Protein AF-A0A7C2FDG2-F1 (afdb_monomer)

Foldseek 3Di:
DDKAWADFPVATWIWDDDLAWIWTDADQWIWIFGQQKIKIFQWDDWDKDAPDVLQKIKIKTFGAFGHHDHRVRRPDDHDQWDDPVAKIWGWDDDPVFIWIKIQGHVSRQWRIWIGTGGMIMTMGGSPKDWDWDDDPRMIMIGID

Solvent-accessible surface area (backbone atoms only — not comparable to full-atom values): 7420 Å² total; per-residue (Å²): 133,49,73,51,41,31,36,46,76,100,30,25,33,43,36,38,42,56,100,69,36,44,33,43,38,39,77,60,33,37,42,37,41,32,65,30,35,40,36,32,40,40,35,69,51,79,50,76,49,72,37,82,93,48,59,26,29,42,35,40,33,34,33,65,69,66,42,56,40,54,63,88,72,46,87,64,70,69,36,49,63,49,76,73,91,58,42,39,37,35,43,45,82,50,101,90,54,43,35,38,40,37,40,47,41,79,80,34,60,35,58,33,36,36,44,44,52,40,40,36,40,38,37,28,48,31,90,47,49,76,48,81,47,75,59,88,41,36,30,38,36,43,51,84

Organism: NCBI:txid54254

Secondary structure (DSSP, 8-state):
-EEEEEEETTEEEEEEE-SS-EEEE-SS-EEEEETTEEEEETEEEEEEEEEGGGTEEEEEEEESPP-PBPTTT--S--BSEEE-SS-EEEEEEETTEEEEEEEPPGGGS-SEEEE-SSEEEEEEETT--EEEEEETTEEEEEE-

Mean predicted aligned error: 3.62 Å

Radius of gyration: 14.47 Å; Cα contacts (8 Å, |Δi|>4): 363; chains: 1; bounding box: 34×29×43 Å

Nearest PDB structures (foldseek):
  6y86-assembly1_A-2  TM=1.987E-01  e=2.339E-01  Thermotoga maritima MSB8
  5y82-assembly1_D  TM=2.130E-01  e=1.163E+00  Thermotoga maritima MSB8
  5y83-assembly1_A  TM=2.474E-01  e=2.345E+00  Thermotoga maritima MSB8

Sequence (144 aa):
MHHTVLRYKESCILAEYSPEYFRVKARNYELEVRPRIVSLKGCGNISASTLYRGRKKAVYISHQAIQCFRREECHGDLESEVNTGYFTVKATVTPHGDYLTILTPGSFLSDYIVVGEDMTYIQLPGGRDAYFERLADLCTIYIV

pLDDT: mean 93.2, std 4.73, range [69.38, 98.25]

Structure (mmCIF, N/CA/C/O backbone):
data_AF-A0A7C2FDG2-F1
#
_entry.id   AF-A0A7C2FDG2-F1
#
loop_
_atom_site.group_PDB
_atom_site.id
_atom_site.type_symbol
_atom_site.label_atom_id
_atom_site.label_alt_id
_atom_site.label_comp_id
_atom_site.label_asym_id
_atom_site.label_entity_id
_atom_site.label_seq_id
_atom_site.pdbx_PDB_ins_code
_atom_site.Cartn_x
_atom_site.Cartn_y
_atom_site.Cartn_z
_atom_site.occupancy
_atom_site.B_iso_or_equiv
_atom_site.auth_seq_id
_atom_site.auth_comp_id
_atom_site.auth_asym_id
_atom_site.auth_atom_id
_atom_site.pdbx_PDB_model_num
ATOM 1 N N . MET A 1 1 ? 0.491 17.114 -9.3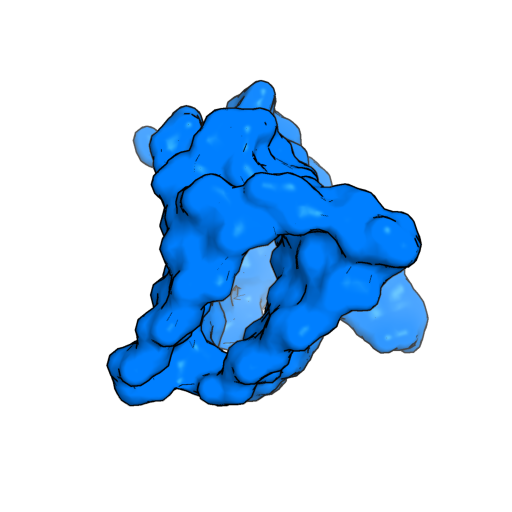53 1.00 69.38 1 MET A N 1
ATOM 2 C CA . MET A 1 1 ? 0.554 15.640 -9.293 1.00 69.38 1 MET A CA 1
ATOM 3 C C . MET A 1 1 ? 1.997 15.251 -9.528 1.00 69.38 1 MET A C 1
ATOM 5 O O . MET A 1 1 ? 2.542 15.648 -10.551 1.00 69.38 1 MET A O 1
ATOM 9 N N . HIS A 1 2 ? 2.623 14.587 -8.559 1.00 88.06 2 HIS A N 1
ATOM 10 C CA . HIS A 1 2 ? 4.019 14.165 -8.656 1.00 88.06 2 HIS A CA 1
ATOM 11 C C . HIS A 1 2 ? 4.079 12.660 -8.890 1.00 88.06 2 HIS A C 1
ATOM 13 O O . HIS A 1 2 ? 3.206 11.924 -8.427 1.00 88.06 2 HIS A O 1
ATOM 19 N N . HIS A 1 3 ? 5.097 12.225 -9.622 1.00 90.38 3 HIS A N 1
ATOM 20 C CA . HIS A 1 3 ? 5.385 10.816 -9.827 1.00 90.38 3 HIS A CA 1
ATOM 21 C C . HIS A 1 3 ? 6.879 10.567 -9.654 1.00 90.38 3 HIS A C 1
ATOM 23 O O . HIS A 1 3 ? 7.696 11.463 -9.865 1.00 90.38 3 HIS A O 1
ATOM 29 N N . THR A 1 4 ? 7.215 9.349 -9.259 1.00 91.88 4 THR A N 1
ATOM 30 C CA . THR A 1 4 ? 8.586 8.858 -9.175 1.00 91.88 4 THR A CA 1
ATOM 31 C C . THR A 1 4 ? 8.609 7.359 -9.441 1.00 91.88 4 THR A C 1
ATOM 33 O O . THR A 1 4 ? 7.569 6.690 -9.446 1.00 91.88 4 THR A O 1
ATOM 36 N N . VAL A 1 5 ? 9.801 6.833 -9.679 1.00 93.19 5 VAL A N 1
ATOM 37 C CA . VAL A 1 5 ? 10.030 5.424 -9.955 1.00 93.19 5 VAL A CA 1
ATOM 38 C C . VAL A 1 5 ? 10.756 4.817 -8.760 1.00 93.19 5 VAL A C 1
ATOM 40 O O . VAL A 1 5 ? 11.879 5.194 -8.437 1.00 93.19 5 VAL A O 1
ATOM 43 N N . LEU A 1 6 ? 10.103 3.870 -8.090 1.00 92.81 6 LEU A N 1
ATOM 44 C CA . LEU A 1 6 ? 10.682 3.165 -6.954 1.00 92.81 6 LEU A CA 1
ATOM 45 C C . LEU A 1 6 ? 11.347 1.878 -7.420 1.00 92.81 6 LEU A C 1
ATOM 47 O O . LEU A 1 6 ? 10.788 1.132 -8.232 1.00 92.81 6 LEU A O 1
ATOM 51 N N . ARG A 1 7 ? 12.517 1.586 -6.852 1.00 91.31 7 ARG A N 1
ATOM 52 C CA . ARG A 1 7 ? 13.131 0.265 -6.966 1.00 91.31 7 ARG A CA 1
ATOM 53 C C . ARG A 1 7 ? 12.209 -0.773 -6.337 1.00 91.31 7 ARG A C 1
ATOM 55 O O . ARG A 1 7 ? 11.756 -0.606 -5.208 1.00 91.31 7 ARG A O 1
ATOM 62 N N . TYR A 1 8 ? 11.989 -1.874 -7.037 1.00 88.88 8 TYR A N 1
ATOM 63 C CA . TYR A 1 8 ? 11.348 -3.044 -6.461 1.00 88.88 8 TYR A CA 1
ATOM 64 C C . TYR A 1 8 ? 11.838 -4.285 -7.194 1.00 88.88 8 TYR A C 1
ATOM 66 O O . TYR A 1 8 ? 11.654 -4.402 -8.410 1.00 88.88 8 TYR A O 1
ATOM 74 N N . LYS A 1 9 ? 12.492 -5.198 -6.468 1.00 83.56 9 LYS A N 1
ATOM 75 C CA . LYS A 1 9 ? 13.283 -6.273 -7.078 1.00 83.56 9 LYS A CA 1
ATOM 76 C C . LYS A 1 9 ? 14.335 -5.709 -8.036 1.00 83.56 9 LYS A C 1
ATOM 78 O O . LYS A 1 9 ? 14.840 -4.602 -7.844 1.00 83.56 9 LYS A O 1
ATOM 83 N N . GLU A 1 10 ? 14.625 -6.447 -9.099 1.00 79.19 10 GLU A N 1
ATOM 84 C CA . GLU A 1 10 ? 15.491 -6.032 -10.209 1.00 79.19 10 GLU A CA 1
ATOM 85 C C . GLU A 1 10 ? 14.783 -5.080 -11.202 1.00 79.19 10 GLU A C 1
ATOM 87 O O . GLU A 1 10 ? 15.189 -4.931 -12.355 1.00 79.19 10 GLU A O 1
ATOM 92 N N . SER A 1 11 ? 13.665 -4.467 -10.803 1.00 86.25 11 SER A N 1
ATOM 93 C CA . SER A 1 11 ? 12.819 -3.656 -11.681 1.00 86.25 11 SER A CA 1
ATOM 94 C C . SER A 1 11 ? 12.208 -2.466 -10.944 1.00 86.25 11 SER A C 1
ATOM 96 O O . SER A 1 11 ? 12.770 -1.992 -9.950 1.00 86.25 11 SER A O 1
ATOM 98 N N . CYS A 1 12 ? 11.105 -1.920 -11.463 1.00 91.31 12 CYS A N 1
ATOM 99 C CA . CYS A 1 12 ? 10.450 -0.789 -10.837 1.00 91.31 12 CYS A CA 1
ATOM 100 C C . CYS A 1 12 ? 8.939 -0.900 -10.699 1.00 91.31 12 CYS A C 1
ATOM 102 O O . CYS A 1 12 ? 8.237 -1.626 -11.410 1.00 91.31 12 CYS A O 1
ATOM 104 N N . ILE A 1 13 ? 8.459 -0.075 -9.780 1.00 94.12 13 ILE A N 1
ATOM 105 C CA . ILE A 1 13 ? 7.059 0.220 -9.545 1.00 94.12 13 ILE A CA 1
ATOM 106 C C . ILE A 1 13 ? 6.898 1.742 -9.595 1.00 94.12 13 ILE A C 1
ATOM 108 O O . ILE A 1 13 ? 7.769 2.488 -9.141 1.00 94.12 13 ILE A O 1
ATOM 112 N N . LEU A 1 14 ? 5.791 2.210 -10.167 1.00 94.44 14 LEU A N 1
ATOM 113 C CA . LEU A 1 14 ? 5.492 3.636 -10.258 1.00 94.44 14 LEU A CA 1
ATOM 114 C C . LEU A 1 14 ? 4.814 4.100 -8.974 1.00 94.44 14 LEU A C 1
ATOM 116 O O . LEU A 1 14 ? 3.859 3.472 -8.515 1.00 94.44 14 LEU A O 1
ATOM 120 N N . ALA A 1 15 ? 5.289 5.208 -8.416 1.00 94.50 15 ALA A N 1
ATOM 121 C CA . ALA A 1 15 ? 4.648 5.876 -7.297 1.00 94.50 15 ALA A CA 1
ATOM 122 C C . ALA A 1 15 ? 4.092 7.228 -7.749 1.00 94.50 15 ALA A C 1
ATOM 124 O O . ALA A 1 15 ? 4.823 8.065 -8.274 1.00 94.50 15 ALA A O 1
ATOM 125 N N . GLU A 1 16 ? 2.803 7.448 -7.520 1.00 95.06 16 GLU A N 1
ATOM 126 C CA . GLU A 1 16 ? 2.109 8.714 -7.750 1.00 95.06 16 GLU A CA 1
ATOM 127 C C . GLU A 1 16 ? 1.631 9.259 -6.412 1.00 95.06 16 GLU A C 1
ATOM 129 O O . GLU A 1 16 ? 1.087 8.518 -5.592 1.00 95.06 16 GLU A O 1
ATOM 134 N N . TYR A 1 17 ? 1.807 10.555 -6.178 1.00 94.25 17 TYR A N 1
ATOM 135 C CA . TYR A 1 17 ? 1.458 11.123 -4.884 1.00 94.25 17 TYR A CA 1
ATOM 136 C C . TYR A 1 17 ? 1.032 12.586 -4.944 1.00 94.25 17 TYR A C 1
ATOM 138 O O . TYR A 1 17 ? 1.434 13.384 -5.803 1.00 94.25 17 TYR A O 1
ATOM 146 N N . SER A 1 18 ? 0.199 12.927 -3.969 1.00 93.69 18 SER A N 1
ATOM 147 C CA . SER A 1 18 ? -0.215 14.273 -3.601 1.00 93.69 18 SER A CA 1
ATOM 148 C C . SER A 1 18 ? -0.448 14.315 -2.081 1.00 93.69 18 SER A C 1
ATOM 150 O O . SER A 1 18 ? -0.365 13.283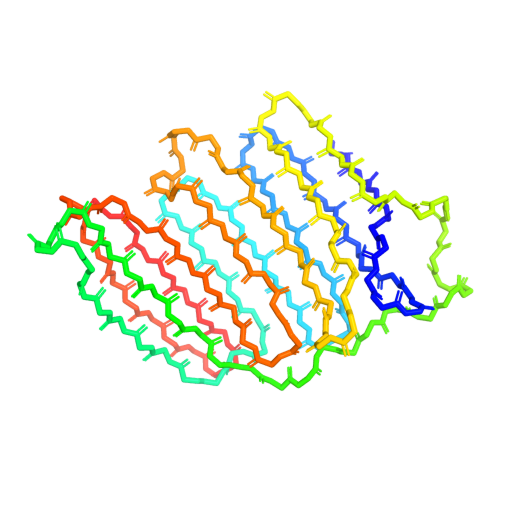 -1.417 1.00 93.69 18 SER A O 1
ATOM 152 N N . PRO A 1 19 ? -0.776 15.475 -1.492 1.00 90.69 19 PRO A N 1
ATOM 153 C CA . PRO A 1 19 ? -1.209 15.527 -0.093 1.00 90.69 19 PRO A CA 1
ATOM 154 C C . PRO A 1 19 ? -2.478 14.701 0.201 1.00 90.69 19 PRO A C 1
ATOM 156 O O . PRO A 1 19 ? -2.749 14.373 1.353 1.00 90.69 19 PRO A O 1
ATOM 159 N N . GLU A 1 20 ? -3.269 14.380 -0.826 1.00 93.31 20 GLU A N 1
ATOM 160 C CA . GLU A 1 20 ? -4.579 13.729 -0.700 1.00 93.31 20 GLU A CA 1
ATOM 161 C C . GLU A 1 20 ? -4.534 12.222 -0.955 1.00 93.31 20 GLU A C 1
ATOM 163 O O . GLU A 1 20 ? -5.463 11.511 -0.573 1.00 93.31 20 GLU A O 1
ATOM 168 N N . TYR A 1 21 ? -3.487 11.719 -1.610 1.00 95.50 21 TYR A N 1
ATOM 169 C CA . TYR A 1 21 ? -3.349 10.293 -1.868 1.00 95.50 21 TYR A CA 1
ATOM 170 C C . TYR A 1 21 ? -1.901 9.872 -2.109 1.00 95.50 21 TYR A C 1
ATOM 172 O O . TYR A 1 21 ? -1.054 10.657 -2.540 1.00 95.50 21 TYR A O 1
ATOM 180 N N . PHE A 1 22 ? -1.659 8.583 -1.905 1.00 96.31 22 PHE A N 1
ATOM 181 C CA . PHE A 1 22 ? -0.455 7.899 -2.345 1.00 96.31 22 PHE A CA 1
ATOM 182 C C . PHE A 1 22 ? -0.846 6.656 -3.129 1.00 96.31 22 PHE A C 1
ATOM 184 O O . PHE A 1 22 ? -1.677 5.876 -2.669 1.00 96.31 22 PHE A O 1
ATOM 191 N N . ARG A 1 23 ? -0.267 6.460 -4.309 1.00 97.44 23 ARG A N 1
ATOM 192 C CA . ARG A 1 23 ? -0.567 5.323 -5.172 1.00 97.44 23 ARG A CA 1
ATOM 193 C C . ARG A 1 23 ? 0.713 4.643 -5.625 1.00 97.44 23 ARG A C 1
ATOM 195 O O . ARG A 1 23 ? 1.663 5.302 -6.031 1.00 97.44 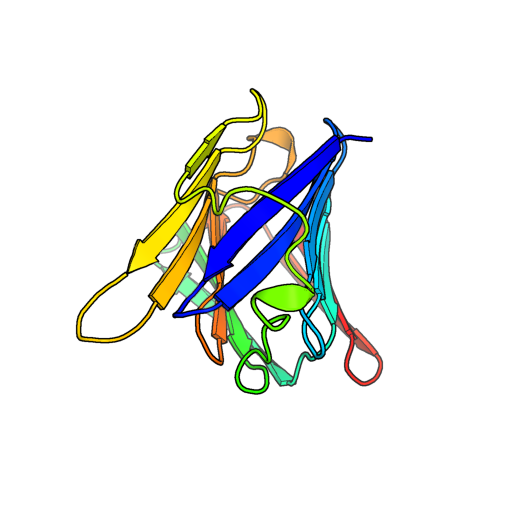23 ARG A O 1
ATOM 202 N N . VAL A 1 24 ? 0.703 3.319 -5.588 1.00 96.19 24 VAL A N 1
ATOM 203 C CA . VAL A 1 24 ? 1.771 2.434 -6.048 1.00 96.19 24 VAL A CA 1
ATOM 204 C C . VAL A 1 24 ? 1.204 1.538 -7.136 1.00 96.19 24 VAL A C 1
ATOM 206 O O . VAL A 1 24 ? 0.197 0.869 -6.912 1.00 96.19 24 VAL A O 1
ATOM 209 N N . LYS A 1 25 ? 1.837 1.512 -8.308 1.00 95.81 25 LYS A N 1
ATOM 210 C CA . LYS A 1 25 ? 1.326 0.822 -9.492 1.00 95.81 25 LYS A CA 1
ATOM 211 C C . LYS A 1 25 ? 2.381 -0.055 -10.152 1.00 95.81 25 LYS A C 1
ATOM 213 O O . LYS A 1 25 ? 3.507 0.377 -10.389 1.00 95.81 25 LYS A O 1
ATOM 218 N N . ALA A 1 26 ? 1.966 -1.262 -10.503 1.00 95.19 26 ALA A N 1
ATOM 219 C CA . ALA A 1 26 ? 2.671 -2.224 -11.337 1.00 95.19 26 ALA A CA 1
ATOM 220 C C . ALA A 1 26 ? 1.711 -2.754 -12.426 1.00 95.19 26 ALA A C 1
ATOM 222 O O . ALA A 1 26 ? 0.596 -2.250 -12.580 1.00 95.19 26 ALA A O 1
ATOM 223 N N . ARG A 1 27 ? 2.108 -3.770 -13.204 1.00 93.88 27 ARG A N 1
ATOM 224 C CA . ARG A 1 27 ? 1.292 -4.275 -14.328 1.00 93.88 27 ARG A CA 1
ATOM 225 C C . ARG A 1 27 ? -0.011 -4.943 -13.876 1.00 93.88 27 ARG A C 1
ATOM 227 O O . ARG A 1 27 ? -1.042 -4.753 -14.515 1.00 93.88 27 ARG A O 1
ATOM 234 N N . ASN A 1 28 ? 0.035 -5.715 -12.792 1.00 94.81 28 ASN A N 1
ATOM 235 C CA . ASN A 1 28 ? -1.097 -6.481 -12.251 1.00 94.81 28 ASN A CA 1
ATOM 236 C C . ASN A 1 28 ? -1.495 -6.060 -10.825 1.00 94.81 28 ASN A C 1
ATOM 238 O O . ASN A 1 28 ? -2.254 -6.771 -10.173 1.00 94.81 28 ASN A O 1
ATOM 242 N N . TYR A 1 29 ? -0.964 -4.939 -10.336 1.00 96.81 29 TYR A N 1
ATOM 243 C CA . TYR A 1 29 ? -1.133 -4.491 -8.959 1.00 96.81 29 TYR A CA 1
ATOM 244 C C . TYR A 1 29 ? -1.265 -2.972 -8.917 1.00 96.81 29 TYR A C 1
ATOM 246 O O . TYR A 1 29 ? -0.458 -2.259 -9.516 1.00 96.81 29 TYR A O 1
ATOM 254 N N . GLU A 1 30 ? -2.262 -2.470 -8.198 1.00 97.81 30 GLU A N 1
ATOM 255 C CA . GLU A 1 30 ? -2.393 -1.041 -7.921 1.00 97.81 30 GLU A CA 1
ATOM 256 C C . GLU A 1 30 ? -2.917 -0.853 -6.501 1.00 97.81 30 GLU A C 1
ATOM 258 O O . GLU A 1 30 ? -4.031 -1.265 -6.198 1.00 97.81 30 GLU A O 1
ATOM 263 N N . LEU A 1 31 ? -2.111 -0.240 -5.640 1.00 98.12 31 LEU A N 1
ATOM 264 C CA . LEU A 1 31 ? -2.500 0.158 -4.293 1.00 98.12 31 LEU A CA 1
ATOM 265 C C . LEU A 1 31 ? -2.680 1.664 -4.270 1.00 98.12 31 LEU A C 1
ATOM 267 O O . LEU A 1 31 ? -1.754 2.399 -4.598 1.00 98.12 31 LEU A O 1
ATOM 271 N N . GLU A 1 32 ? -3.834 2.119 -3.815 1.00 98.19 32 GLU A N 1
ATOM 272 C CA . GLU A 1 32 ? -4.118 3.518 -3.563 1.00 98.19 32 GLU A CA 1
ATOM 273 C C . GLU A 1 32 ? -4.496 3.717 -2.099 1.00 98.19 32 GLU A C 1
ATOM 275 O O . GLU A 1 32 ? -5.358 3.034 -1.553 1.00 98.19 32 GLU A O 1
ATOM 280 N N . VAL A 1 33 ? -3.858 4.691 -1.471 1.00 97.56 33 VAL A N 1
ATOM 281 C CA . VAL A 1 33 ? -4.087 5.092 -0.094 1.00 97.56 33 VAL A CA 1
ATOM 282 C C . VAL A 1 33 ? -4.635 6.509 -0.123 1.00 97.56 33 VAL A C 1
ATOM 284 O O . VAL A 1 33 ? -4.004 7.414 -0.667 1.00 97.56 33 VAL A O 1
ATOM 287 N N . ARG A 1 34 ? -5.804 6.705 0.474 1.00 97.00 34 ARG A N 1
ATOM 288 C CA . ARG A 1 34 ? -6.471 7.993 0.697 1.00 97.00 34 ARG A CA 1
ATOM 289 C C . ARG A 1 34 ? -6.816 8.133 2.178 1.00 97.00 34 ARG A C 1
ATOM 291 O O . ARG A 1 34 ? -6.798 7.136 2.905 1.00 97.00 34 ARG A O 1
ATOM 298 N N . PRO A 1 35 ? -7.185 9.333 2.653 1.00 96.12 35 PRO A N 1
ATOM 299 C CA . PRO A 1 35 ? -7.731 9.479 3.988 1.00 96.12 35 PRO A CA 1
ATOM 300 C C . PRO A 1 35 ? -8.878 8.492 4.207 1.00 96.12 35 PRO A C 1
ATOM 302 O O . PRO A 1 35 ? -9.887 8.550 3.507 1.00 96.12 35 PRO A O 1
ATOM 305 N N . ARG A 1 36 ? -8.712 7.593 5.186 1.00 96.00 36 ARG A N 1
ATOM 306 C CA . ARG A 1 36 ? -9.710 6.589 5.597 1.00 96.00 36 ARG A CA 1
ATOM 307 C C . ARG A 1 36 ? -10.042 5.502 4.573 1.00 96.00 36 ARG A C 1
ATOM 309 O O . ARG A 1 36 ? -10.926 4.695 4.849 1.00 96.00 36 ARG A O 1
ATOM 316 N N . ILE A 1 37 ? -9.384 5.467 3.416 1.00 97.50 37 ILE A N 1
ATOM 317 C CA . ILE A 1 37 ? -9.688 4.504 2.354 1.00 97.50 37 ILE A CA 1
ATOM 318 C C . ILE A 1 37 ? -8.386 3.927 1.813 1.00 97.50 37 ILE A C 1
ATOM 320 O O . ILE A 1 37 ? -7.496 4.671 1.407 1.00 97.50 37 ILE A O 1
ATOM 324 N N . VAL A 1 38 ? -8.292 2.601 1.772 1.00 97.88 38 VAL A N 1
ATOM 325 C CA . VAL A 1 38 ? -7.215 1.897 1.069 1.00 97.88 38 VAL A CA 1
ATOM 326 C C . VAL A 1 38 ? -7.832 0.986 0.022 1.00 97.88 38 VAL A C 1
ATOM 328 O O . VAL A 1 38 ? -8.634 0.122 0.361 1.00 97.88 38 VAL A O 1
ATOM 331 N N . SER A 1 39 ? -7.451 1.169 -1.236 1.00 97.88 39 SER A N 1
ATOM 332 C CA . SER A 1 39 ? -7.952 0.391 -2.367 1.00 97.88 39 SER A CA 1
ATOM 333 C C . SER A 1 39 ? -6.817 -0.399 -3.005 1.00 97.88 39 SER A C 1
ATOM 335 O O . SER A 1 39 ? -5.739 0.144 -3.227 1.00 97.88 39 SER A O 1
ATOM 337 N N . LEU A 1 40 ? -7.051 -1.672 -3.318 1.00 98.19 40 LEU A N 1
ATOM 338 C CA . LEU A 1 40 ? -6.070 -2.561 -3.936 1.00 98.19 40 LEU A CA 1
ATOM 339 C C . LEU A 1 40 ? -6.697 -3.302 -5.117 1.00 98.19 40 LEU A C 1
ATOM 341 O O . LEU A 1 40 ? -7.631 -4.084 -4.937 1.00 98.19 40 LEU A O 1
ATOM 345 N N . LYS A 1 41 ? -6.157 -3.082 -6.317 1.00 97.25 41 LYS A N 1
ATOM 346 C CA . LYS A 1 41 ? -6.449 -3.855 -7.529 1.00 97.25 41 LYS A CA 1
ATOM 347 C C . LYS A 1 41 ? -5.489 -5.038 -7.654 1.00 97.25 41 LYS A C 1
ATOM 349 O O . LYS A 1 41 ? -4.298 -4.893 -7.384 1.00 97.25 41 LYS A O 1
ATOM 354 N N . GLY A 1 42 ? -6.000 -6.182 -8.107 1.00 93.44 42 GLY A N 1
ATOM 355 C CA . GLY A 1 42 ? -5.284 -7.462 -8.105 1.00 93.44 42 GLY A CA 1
ATOM 356 C C . GLY A 1 42 ? -5.482 -8.247 -6.804 1.00 93.44 42 GLY A C 1
ATOM 357 O O . GLY A 1 42 ? -4.723 -9.167 -6.506 1.00 93.44 42 GLY A O 1
ATOM 358 N N . CYS A 1 43 ? -6.491 -7.873 -6.020 1.00 93.94 43 CYS A N 1
ATOM 359 C CA . CYS A 1 43 ? -6.787 -8.450 -4.723 1.00 93.94 43 CYS A CA 1
ATOM 360 C C . CYS A 1 43 ? -7.348 -9.875 -4.821 1.00 93.94 43 CYS A C 1
ATOM 362 O O . CYS A 1 43 ? -8.242 -10.166 -5.615 1.00 93.94 43 CYS A O 1
ATOM 364 N N . GLY A 1 44 ? -6.860 -10.746 -3.943 1.00 92.81 44 GLY A N 1
ATOM 365 C CA . GLY A 1 44 ? -7.395 -12.070 -3.659 1.00 92.81 44 GLY A CA 1
ATOM 366 C C . GLY A 1 44 ? -8.258 -12.068 -2.397 1.00 92.81 44 GLY A C 1
ATOM 367 O O . GLY A 1 44 ? -9.450 -11.756 -2.441 1.00 92.81 44 GLY A O 1
ATOM 368 N N . ASN A 1 45 ? -7.674 -12.481 -1.272 1.00 93.88 45 ASN A N 1
ATOM 369 C CA . ASN A 1 45 ? -8.355 -12.615 0.015 1.00 93.88 45 ASN A CA 1
ATOM 370 C C . ASN A 1 45 ? -7.946 -11.498 0.981 1.00 93.88 45 ASN A C 1
ATOM 372 O O . ASN A 1 45 ? -6.794 -11.076 0.980 1.00 93.88 45 ASN A O 1
ATOM 376 N N . ILE A 1 46 ? -8.865 -11.083 1.854 1.00 95.62 46 ILE A N 1
ATOM 377 C CA . ILE A 1 46 ? -8.583 -10.145 2.942 1.00 95.62 46 ILE A CA 1
ATOM 378 C C . ILE A 1 46 ? -8.767 -10.875 4.269 1.00 95.62 46 ILE A C 1
ATOM 380 O O . ILE A 1 46 ? -9.775 -11.546 4.486 1.00 95.62 46 ILE A O 1
ATOM 384 N N . SER A 1 47 ? -7.816 -10.719 5.182 1.00 95.50 47 SER A N 1
ATOM 385 C CA . SER A 1 47 ? -7.969 -11.137 6.574 1.00 95.50 47 SER A CA 1
ATOM 386 C C . SER A 1 47 ? -7.532 -10.022 7.511 1.00 95.50 47 SER A C 1
ATOM 388 O O . SER A 1 47 ? -6.663 -9.220 7.176 1.00 95.50 47 SER A O 1
ATOM 390 N N . ALA A 1 48 ? -8.145 -9.962 8.688 1.00 95.38 48 ALA A N 1
ATOM 391 C CA . ALA A 1 48 ? -7.798 -8.989 9.708 1.00 95.38 48 ALA A CA 1
ATOM 392 C C . ALA A 1 48 ? -7.631 -9.677 11.060 1.00 95.38 48 ALA A C 1
ATOM 394 O O . ALA A 1 48 ? -8.399 -10.571 11.415 1.00 95.38 48 ALA A O 1
ATOM 395 N N . SER A 1 49 ? -6.631 -9.252 11.823 1.00 94.56 49 SER A N 1
ATOM 396 C CA . SER A 1 49 ? -6.361 -9.752 13.167 1.00 94.56 49 SER A CA 1
ATOM 397 C C . SER A 1 49 ? -5.999 -8.610 14.110 1.00 94.56 49 SER A C 1
ATOM 399 O O . SER A 1 49 ? -5.554 -7.536 13.702 1.00 94.56 49 SER A O 1
ATOM 401 N N . THR A 1 50 ? -6.220 -8.816 15.404 1.00 95.00 50 THR A N 1
ATOM 402 C CA . THR A 1 50 ? -5.780 -7.884 16.444 1.00 95.00 50 THR A CA 1
ATOM 403 C C . THR A 1 50 ? -4.407 -8.304 16.957 1.00 95.00 50 THR A C 1
ATOM 405 O O . THR A 1 50 ? -4.148 -9.477 17.216 1.00 95.00 50 THR A O 1
ATOM 408 N N . LEU A 1 51 ? -3.512 -7.334 17.127 1.00 91.62 51 LEU A N 1
ATOM 409 C CA . LEU A 1 51 ? -2.156 -7.533 17.630 1.00 91.62 51 LEU A CA 1
ATOM 410 C C . LEU A 1 51 ? -1.963 -6.797 18.960 1.00 91.62 51 LEU A C 1
ATOM 412 O O . LEU A 1 51 ? -2.704 -5.871 19.305 1.00 91.62 51 LEU A O 1
ATOM 416 N N . TYR A 1 52 ? -0.935 -7.197 19.715 1.00 91.19 52 TYR A N 1
ATOM 417 C CA . TYR A 1 52 ? -0.488 -6.513 20.937 1.00 91.19 52 TYR A CA 1
ATOM 418 C C . TYR A 1 52 ? -1.618 -6.227 21.941 1.00 91.19 52 TYR A C 1
ATOM 420 O O . TYR A 1 52 ? -1.764 -5.100 22.418 1.00 91.19 52 TYR A O 1
ATOM 428 N N . ARG A 1 53 ? -2.438 -7.243 22.251 1.00 91.19 53 ARG A N 1
ATOM 429 C CA . ARG A 1 53 ? -3.604 -7.123 23.154 1.00 91.19 53 ARG A CA 1
ATOM 430 C C . ARG A 1 53 ? -4.610 -6.057 22.689 1.00 91.19 53 ARG A C 1
ATOM 432 O O . ARG A 1 53 ? -5.133 -5.298 23.497 1.00 91.19 53 ARG A O 1
ATOM 439 N N . GLY A 1 54 ? -4.832 -5.969 21.377 1.00 89.06 54 GLY A N 1
ATOM 440 C CA . GLY A 1 54 ? -5.788 -5.041 20.772 1.00 89.06 54 GLY A CA 1
ATOM 441 C C . GLY A 1 54 ? -5.267 -3.618 20.579 1.00 89.06 54 GLY A C 1
ATOM 442 O O . GLY A 1 54 ? -6.039 -2.751 20.193 1.00 89.06 54 GLY A O 1
ATOM 443 N N . ARG A 1 55 ? -3.974 -3.345 20.812 1.00 93.19 55 ARG A N 1
ATOM 444 C CA . ARG A 1 55 ? -3.386 -2.014 20.558 1.00 93.19 55 ARG A CA 1
ATOM 445 C C . ARG A 1 55 ? -3.181 -1.717 19.077 1.00 93.19 55 ARG A C 1
ATOM 447 O O . ARG A 1 55 ? -3.080 -0.546 18.711 1.00 93.19 55 ARG A O 1
ATOM 454 N N . LYS A 1 56 ? -3.102 -2.753 18.243 1.00 95.38 56 LYS A N 1
ATOM 455 C CA . LYS A 1 56 ? -2.971 -2.650 16.786 1.00 95.38 56 LYS A CA 1
ATOM 456 C C . LYS A 1 56 ? -3.932 -3.621 16.111 1.00 95.38 56 LYS A C 1
ATOM 458 O O . LYS A 1 56 ? -4.271 -4.657 16.686 1.00 95.38 56 LYS A O 1
ATOM 463 N N . LYS A 1 57 ? -4.337 -3.296 14.890 1.00 95.88 57 LYS A N 1
ATOM 464 C CA . LYS A 1 57 ? -5.008 -4.214 13.970 1.00 95.88 57 LYS A CA 1
ATOM 465 C C . LYS A 1 57 ? -4.111 -4.405 12.753 1.00 95.88 57 LYS A C 1
ATOM 467 O O . LYS A 1 57 ? -3.522 -3.449 12.258 1.00 95.88 57 LYS A O 1
ATOM 472 N N . ALA A 1 58 ? -3.991 -5.645 12.321 1.00 96.69 58 ALA A N 1
ATOM 473 C CA . ALA A 1 58 ? -3.269 -6.046 11.132 1.00 96.69 58 ALA A CA 1
ATOM 474 C C . ALA A 1 58 ? -4.283 -6.453 10.075 1.00 96.69 58 ALA A C 1
ATOM 476 O O . ALA A 1 58 ? -5.130 -7.301 10.346 1.00 96.69 58 ALA A O 1
ATOM 477 N N . VAL A 1 59 ? -4.197 -5.859 8.891 1.00 97.69 59 VAL A N 1
ATOM 478 C CA . VAL A 1 59 ? -4.960 -6.290 7.722 1.00 97.69 59 VAL A CA 1
ATOM 479 C C . VAL A 1 59 ? -3.982 -6.879 6.719 1.00 97.69 59 VAL A C 1
ATOM 481 O O . VAL A 1 59 ? -2.999 -6.237 6.363 1.00 97.69 59 VAL A O 1
ATOM 484 N N . TYR A 1 60 ? -4.259 -8.096 6.272 1.00 97.62 60 TYR A N 1
ATOM 485 C CA . TYR A 1 60 ? -3.496 -8.798 5.251 1.00 97.62 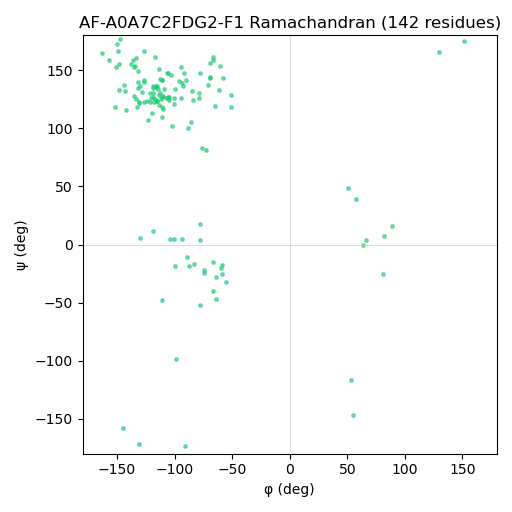60 TYR A CA 1
ATOM 486 C C . TYR A 1 60 ? -4.368 -8.969 4.018 1.00 97.62 60 TYR A C 1
ATOM 488 O O . TYR A 1 60 ? -5.486 -9.478 4.113 1.00 97.62 60 TYR A O 1
ATOM 496 N N . ILE A 1 61 ? -3.839 -8.574 2.870 1.00 97.50 61 ILE A N 1
ATOM 497 C CA . ILE A 1 61 ? -4.485 -8.706 1.572 1.00 97.50 61 ILE A CA 1
ATOM 498 C C . ILE A 1 61 ? -3.583 -9.585 0.714 1.00 97.50 61 ILE A C 1
ATOM 500 O O . ILE A 1 61 ? -2.466 -9.181 0.394 1.00 97.50 61 ILE A O 1
ATOM 504 N N . SER A 1 62 ? -4.037 -10.784 0.356 1.00 97.31 62 SER A N 1
ATOM 505 C CA . SER A 1 62 ? -3.312 -11.609 -0.608 1.00 97.31 62 SER A CA 1
ATOM 506 C C . SER A 1 62 ? -3.563 -11.111 -2.025 1.00 97.31 62 SER A C 1
ATOM 508 O O . SER A 1 62 ? -4.644 -10.616 -2.340 1.00 97.31 62 SER A O 1
ATOM 510 N N . HIS A 1 63 ? -2.570 -11.255 -2.888 1.00 96.69 63 HIS A N 1
ATOM 511 C CA . HIS A 1 63 ? -2.652 -10.958 -4.312 1.00 96.69 63 HIS A CA 1
ATOM 512 C C . HIS A 1 63 ? -1.702 -11.881 -5.079 1.00 96.69 63 HIS A C 1
ATOM 514 O O . HIS A 1 63 ? -0.935 -12.644 -4.497 1.00 96.69 63 HIS A O 1
ATOM 520 N N . GLN A 1 64 ? -1.764 -11.855 -6.408 1.00 95.69 64 GLN A N 1
ATOM 521 C CA . GLN A 1 64 ? -0.750 -12.538 -7.211 1.00 95.69 64 GLN A CA 1
ATOM 522 C C . GLN A 1 64 ? 0.613 -11.854 -7.048 1.00 95.69 64 GLN A C 1
ATOM 524 O O . GLN A 1 64 ? 0.677 -10.669 -6.710 1.00 95.69 64 GLN A O 1
ATOM 529 N N . ALA A 1 65 ? 1.690 -12.585 -7.348 1.00 94.88 65 ALA A N 1
ATOM 530 C CA . ALA A 1 65 ? 3.034 -12.022 -7.376 1.00 94.88 65 ALA A CA 1
ATOM 531 C C . ALA A 1 65 ? 3.073 -10.743 -8.237 1.00 94.88 65 ALA A C 1
ATOM 533 O O . ALA A 1 65 ? 2.596 -10.740 -9.380 1.00 94.88 65 ALA A O 1
ATOM 534 N N . ILE A 1 66 ? 3.621 -9.656 -7.688 1.00 94.44 66 ILE A N 1
ATOM 535 C CA . ILE A 1 66 ? 3.657 -8.356 -8.368 1.00 94.44 66 ILE A CA 1
ATOM 536 C C . ILE A 1 66 ? 4.530 -8.437 -9.625 1.00 94.44 66 ILE A C 1
ATOM 538 O O . ILE A 1 66 ? 5.740 -8.679 -9.567 1.00 94.44 66 ILE A O 1
ATOM 542 N N . GLN A 1 67 ? 3.907 -8.169 -10.772 1.00 94.12 67 GLN A N 1
ATOM 543 C CA . GLN A 1 67 ? 4.556 -8.027 -12.069 1.00 94.12 67 GLN A CA 1
ATOM 544 C C . GLN A 1 67 ? 4.980 -6.574 -12.260 1.00 94.12 67 GLN A C 1
ATOM 546 O O . GLN A 1 67 ? 4.177 -5.704 -12.604 1.00 94.12 67 GLN A O 1
ATOM 551 N N . CYS A 1 68 ? 6.260 -6.321 -12.021 1.00 92.69 68 CYS A N 1
ATOM 552 C CA . CYS A 1 68 ? 6.853 -4.995 -12.136 1.00 92.69 68 CYS A CA 1
ATOM 553 C C . CYS A 1 68 ? 6.866 -4.500 -13.585 1.00 92.69 68 CYS A C 1
ATOM 555 O O . CYS A 1 68 ? 6.771 -5.283 -14.538 1.00 92.69 68 CYS A O 1
ATOM 557 N N . PHE A 1 69 ? 7.025 -3.191 -13.753 1.00 92.25 69 PHE A N 1
ATOM 558 C CA . PHE A 1 69 ? 7.422 -2.649 -15.047 1.00 92.25 69 PHE A CA 1
ATOM 559 C C . PHE A 1 69 ? 8.867 -3.047 -15.332 1.00 92.25 69 PHE A C 1
ATOM 561 O O . PHE A 1 69 ? 9.676 -3.118 -14.407 1.00 92.25 69 PHE A O 1
ATOM 568 N N . ARG A 1 70 ? 9.181 -3.331 -16.598 1.00 87.94 70 ARG A N 1
ATOM 569 C CA . ARG A 1 70 ? 10.545 -3.652 -17.021 1.00 87.94 70 ARG A CA 1
ATOM 570 C C . ARG A 1 70 ? 11.422 -2.413 -16.917 1.00 87.94 70 ARG A C 1
ATOM 572 O O . ARG A 1 70 ? 10.927 -1.293 -17.025 1.00 87.94 70 ARG A O 1
ATOM 579 N N . ARG A 1 71 ? 12.736 -2.608 -16.781 1.00 82.62 71 ARG A N 1
ATOM 580 C CA . ARG A 1 71 ? 13.699 -1.512 -16.599 1.00 82.62 71 ARG A CA 1
ATOM 581 C C . ARG A 1 71 ? 13.624 -0.460 -17.707 1.00 82.62 71 ARG A C 1
ATOM 583 O O . ARG A 1 71 ? 13.832 0.712 -17.423 1.00 82.62 71 ARG A O 1
ATOM 590 N N . GLU A 1 72 ? 13.293 -0.855 -18.932 1.00 84.44 72 GLU A N 1
ATOM 591 C CA . GLU A 1 72 ? 13.172 0.050 -20.081 1.00 84.44 72 GLU A CA 1
ATOM 592 C C . GLU A 1 72 ? 11.897 0.910 -20.031 1.00 84.44 72 GLU A C 1
ATOM 594 O O . GLU A 1 72 ? 11.855 1.989 -20.615 1.00 84.44 72 GLU A O 1
ATOM 599 N N . GLU A 1 73 ? 10.865 0.444 -19.321 1.00 85.44 73 GLU A N 1
ATOM 600 C CA . GLU A 1 73 ? 9.619 1.181 -19.057 1.00 85.44 73 GLU A CA 1
ATOM 601 C C . GLU A 1 73 ? 9.765 2.130 -17.857 1.00 85.44 73 GLU A C 1
ATOM 603 O O . GLU A 1 73 ? 8.966 3.047 -17.664 1.00 85.44 73 GLU A O 1
ATOM 608 N N . CYS A 1 74 ? 10.798 1.915 -17.040 1.00 82.12 74 CYS A N 1
ATOM 609 C CA . CYS A 1 74 ? 11.157 2.760 -15.914 1.00 82.12 74 CYS A CA 1
ATOM 610 C C . CYS A 1 74 ? 11.848 4.029 -16.432 1.00 82.12 74 CYS A C 1
ATOM 612 O O . CYS A 1 74 ? 13.076 4.113 -16.474 1.00 82.12 74 CYS A O 1
ATOM 614 N N . HIS A 1 75 ? 11.068 5.026 -16.848 1.00 78.50 75 HIS A N 1
ATOM 615 C CA . HIS A 1 75 ? 11.592 6.332 -17.247 1.00 78.50 75 HIS A CA 1
ATOM 616 C C . HIS A 1 75 ? 12.057 7.129 -16.016 1.00 78.50 75 HIS A C 1
ATOM 618 O O . HIS A 1 75 ? 11.321 7.963 -15.496 1.00 78.50 75 HIS A O 1
ATOM 624 N N . GLY A 1 76 ? 13.269 6.852 -15.530 1.00 76.88 76 GLY A N 1
ATOM 625 C CA . GLY A 1 76 ? 13.879 7.584 -14.421 1.00 76.88 76 GLY A CA 1
ATOM 626 C C . GLY A 1 76 ? 14.869 6.767 -13.595 1.00 76.88 76 GLY A C 1
ATOM 627 O O . GLY A 1 76 ? 15.054 5.555 -13.786 1.00 76.88 76 GLY A O 1
ATOM 628 N N . ASP A 1 77 ? 15.497 7.459 -12.651 1.00 83.62 77 ASP A N 1
ATOM 629 C CA . ASP A 1 77 ? 16.342 6.837 -11.642 1.00 83.62 77 ASP A CA 1
ATOM 630 C C . ASP A 1 77 ? 15.494 6.010 -10.671 1.00 83.62 77 ASP A C 1
ATOM 632 O O . ASP A 1 77 ? 14.349 6.345 -10.368 1.00 83.62 77 ASP A O 1
ATOM 636 N N . LEU A 1 78 ? 16.045 4.876 -10.227 1.00 88.38 78 LEU A N 1
ATOM 637 C CA . LEU A 1 78 ? 15.365 4.015 -9.261 1.00 88.38 78 LEU A CA 1
ATOM 638 C C . LEU A 1 78 ? 15.662 4.503 -7.860 1.00 88.38 78 LEU A C 1
ATOM 640 O O . LEU A 1 78 ? 16.742 4.235 -7.324 1.00 88.38 78 LEU A O 1
ATOM 644 N N . GLU A 1 79 ? 14.669 5.133 -7.257 1.00 91.00 79 GLU A N 1
ATOM 645 C CA . GLU A 1 79 ? 14.752 5.563 -5.875 1.00 91.00 79 GLU A CA 1
ATOM 646 C C . GLU A 1 79 ? 14.507 4.378 -4.941 1.00 91.00 79 GLU A C 1
ATOM 648 O O . GLU A 1 79 ? 13.533 3.631 -5.076 1.00 91.00 79 GLU A O 1
ATOM 653 N N . SER A 1 80 ? 15.399 4.200 -3.968 1.00 91.44 80 SER A N 1
ATOM 654 C CA . SER A 1 80 ? 15.189 3.240 -2.878 1.00 91.44 80 SER A CA 1
ATOM 655 C C . SER A 1 80 ? 14.427 3.868 -1.711 1.00 91.44 80 SER A C 1
ATOM 657 O O . SER A 1 80 ? 13.883 3.150 -0.876 1.00 91.44 80 SER A O 1
ATOM 659 N N . GLU A 1 81 ? 14.379 5.197 -1.629 1.00 94.56 81 GLU A N 1
ATOM 660 C CA . GLU A 1 81 ? 13.648 5.918 -0.596 1.00 94.56 81 GLU A CA 1
ATOM 661 C C . GLU A 1 81 ? 13.127 7.245 -1.146 1.00 94.56 81 GLU A C 1
ATOM 663 O O . GLU A 1 81 ? 13.862 7.992 -1.782 1.00 94.56 81 GLU A O 1
ATOM 668 N N . VAL A 1 82 ? 11.856 7.546 -0.892 1.00 93.25 82 VAL A N 1
ATOM 669 C CA . VAL A 1 82 ? 11.216 8.796 -1.299 1.00 93.25 82 VAL A CA 1
ATOM 670 C C . VAL A 1 82 ? 10.503 9.381 -0.095 1.00 93.25 82 VAL A C 1
ATOM 672 O O . VAL A 1 82 ? 9.612 8.754 0.475 1.00 93.25 82 VAL A O 1
ATOM 675 N N . ASN A 1 83 ? 10.867 10.608 0.264 1.00 93.31 83 ASN A N 1
ATOM 676 C CA . ASN A 1 83 ? 10.159 11.405 1.253 1.00 93.31 83 ASN A CA 1
ATOM 677 C C . ASN A 1 83 ? 9.474 12.576 0.547 1.00 93.31 83 ASN A C 1
ATOM 679 O O . ASN A 1 83 ? 10.118 13.418 -0.073 1.00 93.31 83 ASN A O 1
ATOM 683 N N . THR A 1 84 ? 8.151 12.608 0.636 1.00 88.19 84 THR A N 1
ATOM 684 C CA . THR A 1 84 ? 7.294 13.588 -0.048 1.00 88.19 84 THR A CA 1
ATOM 685 C C . THR A 1 84 ? 6.834 14.717 0.883 1.00 88.19 84 THR A C 1
ATOM 687 O O . THR A 1 84 ? 5.992 15.524 0.502 1.00 88.19 84 THR A O 1
ATOM 690 N N . GLY A 1 85 ? 7.319 14.740 2.130 1.00 87.25 85 GLY A N 1
ATOM 691 C CA . GLY A 1 85 ? 6.821 15.581 3.223 1.00 87.25 85 GLY A CA 1
ATOM 692 C C . GLY A 1 85 ? 5.567 15.029 3.914 1.00 87.25 85 GLY A C 1
ATOM 693 O O . GLY A 1 85 ? 5.354 15.302 5.092 1.00 87.25 85 GLY A O 1
ATOM 694 N N . TYR A 1 86 ? 4.770 14.217 3.213 1.00 89.06 86 TYR A N 1
ATOM 695 C CA . TYR A 1 86 ? 3.550 13.587 3.739 1.00 89.06 86 TYR A CA 1
ATOM 696 C C . TYR A 1 86 ? 3.718 12.075 3.896 1.00 89.06 86 TYR A C 1
ATOM 698 O O . TYR A 1 86 ? 3.420 11.508 4.943 1.00 89.06 86 TYR A O 1
ATOM 706 N N . PHE A 1 87 ? 4.234 11.434 2.853 1.00 93.88 87 PHE A N 1
ATOM 707 C CA . PHE A 1 87 ? 4.544 10.012 2.816 1.00 93.88 87 PHE A CA 1
ATOM 708 C C . PHE A 1 87 ? 6.047 9.808 2.763 1.00 93.88 87 PHE A C 1
ATOM 710 O O . PHE A 1 87 ? 6.743 10.513 2.021 1.00 93.88 87 PHE A O 1
ATOM 717 N N . THR A 1 88 ? 6.508 8.785 3.470 1.00 95.62 88 THR A N 1
ATOM 718 C CA . THR A 1 88 ? 7.846 8.227 3.279 1.00 95.62 88 THR A CA 1
ATOM 719 C C . THR A 1 88 ? 7.693 6.812 2.768 1.00 95.62 88 THR A C 1
ATOM 721 O O . THR A 1 88 ? 7.050 5.992 3.421 1.00 95.62 88 THR A O 1
ATOM 724 N N . VAL A 1 89 ? 8.289 6.515 1.620 1.00 96.06 89 VAL A N 1
ATOM 725 C CA . VAL A 1 89 ? 8.315 5.163 1.066 1.00 96.06 89 VAL A CA 1
ATOM 726 C C . VAL A 1 89 ? 9.736 4.684 0.953 1.00 96.06 89 VAL A C 1
ATOM 728 O O . VAL A 1 89 ? 10.600 5.414 0.484 1.00 96.06 89 VAL A O 1
ATOM 731 N N . LYS A 1 90 ? 9.966 3.448 1.379 1.00 96.06 90 LYS A N 1
ATOM 732 C CA . LYS A 1 90 ? 11.275 2.817 1.363 1.00 96.06 90 LYS A CA 1
ATOM 733 C C . LYS A 1 90 ? 11.188 1.440 0.733 1.00 96.06 90 LYS A C 1
ATOM 735 O O . LYS A 1 90 ? 10.464 0.580 1.230 1.00 96.06 90 LYS A O 1
ATOM 740 N N . ALA A 1 91 ? 11.952 1.233 -0.327 1.00 95.06 91 ALA A N 1
ATOM 741 C CA . ALA A 1 91 ? 12.230 -0.079 -0.873 1.00 95.06 91 ALA A CA 1
ATOM 742 C C . ALA A 1 91 ? 13.309 -0.762 -0.032 1.00 95.06 91 ALA A C 1
ATOM 744 O O . ALA A 1 91 ? 14.388 -0.211 0.192 1.00 95.06 91 ALA A O 1
ATOM 745 N N . THR A 1 92 ? 13.010 -1.967 0.441 1.00 94.00 92 THR A N 1
ATOM 746 C CA . THR A 1 92 ? 13.954 -2.793 1.191 1.00 94.00 92 THR A CA 1
ATOM 747 C C . THR A 1 92 ? 14.222 -4.065 0.409 1.00 94.00 92 THR A C 1
ATOM 749 O O . THR A 1 92 ? 13.287 -4.777 0.052 1.00 94.00 92 THR A O 1
ATOM 752 N N . VAL A 1 93 ? 15.504 -4.327 0.159 1.00 89.50 93 VAL A N 1
ATOM 753 C CA . VAL A 1 93 ? 15.982 -5.536 -0.514 1.00 89.50 93 VAL A CA 1
ATOM 754 C C . VAL A 1 93 ? 16.622 -6.436 0.529 1.00 89.50 93 VAL A C 1
ATOM 756 O O . VAL A 1 93 ? 17.493 -5.987 1.280 1.00 89.50 93 VAL A O 1
ATOM 759 N N . THR A 1 94 ? 16.187 -7.690 0.599 1.00 88.94 94 THR A N 1
ATOM 760 C CA . THR A 1 94 ? 16.745 -8.671 1.539 1.00 88.94 94 THR A CA 1
ATOM 761 C C . THR A 1 94 ? 16.971 -10.014 0.849 1.00 88.94 94 THR A C 1
ATOM 763 O O . THR A 1 94 ? 16.293 -10.321 -0.129 1.00 88.94 94 THR A O 1
ATOM 766 N N . PRO A 1 95 ? 17.846 -10.886 1.383 1.00 86.88 95 PRO A N 1
ATOM 767 C CA . PRO A 1 95 ? 17.998 -12.246 0.860 1.00 86.88 95 PRO A CA 1
ATOM 768 C C . PRO A 1 95 ? 16.711 -13.091 0.889 1.00 86.88 95 PRO A C 1
ATOM 770 O O . PRO A 1 95 ? 16.647 -14.125 0.232 1.00 86.88 95 PRO A O 1
ATOM 773 N N . HIS A 1 96 ? 15.707 -12.684 1.672 1.00 83.44 96 HIS A N 1
ATOM 774 C CA . HIS A 1 96 ? 14.444 -13.403 1.853 1.00 83.44 96 HIS A CA 1
ATOM 775 C C . HIS A 1 96 ? 13.275 -12.773 1.090 1.00 83.44 96 HIS A C 1
ATOM 777 O O . HIS A 1 96 ? 12.144 -13.230 1.232 1.00 83.44 96 HIS A O 1
ATOM 783 N N . GLY A 1 97 ? 13.544 -11.739 0.293 1.00 85.19 97 GLY A N 1
ATOM 784 C CA . GLY A 1 97 ? 12.546 -11.054 -0.511 1.00 85.19 97 GLY A CA 1
ATOM 785 C C . GLY A 1 97 ? 12.570 -9.545 -0.328 1.00 85.19 97 GLY A C 1
ATOM 786 O O . GLY A 1 97 ? 13.141 -9.003 0.627 1.00 85.19 97 GLY A O 1
ATOM 787 N N . ASP A 1 98 ? 11.896 -8.887 -1.262 1.00 91.00 98 ASP A N 1
ATOM 788 C CA . ASP A 1 98 ? 11.875 -7.438 -1.383 1.00 91.00 98 ASP A CA 1
ATOM 789 C C . ASP A 1 98 ? 10.487 -6.905 -1.073 1.00 91.00 98 ASP A C 1
ATOM 791 O O . ASP A 1 98 ? 9.469 -7.504 -1.431 1.00 91.00 98 ASP A O 1
ATOM 795 N N . TYR A 1 99 ? 10.442 -5.758 -0.409 1.00 94.88 99 TYR A N 1
ATOM 796 C CA . TYR A 1 99 ? 9.186 -5.131 -0.029 1.00 94.88 99 TYR A CA 1
ATOM 797 C C . TYR A 1 99 ? 9.297 -3.610 -0.015 1.00 94.88 99 TYR A C 1
ATOM 799 O O . TYR A 1 99 ? 10.374 -3.037 0.169 1.00 94.88 99 TYR A O 1
ATOM 807 N N . LEU A 1 100 ? 8.156 -2.947 -0.188 1.00 96.06 100 LEU A N 1
ATOM 808 C CA . LEU A 1 100 ? 8.026 -1.510 0.043 1.00 96.06 100 LEU A CA 1
ATOM 809 C C . LEU A 1 100 ? 7.398 -1.282 1.409 1.00 96.06 100 LEU A C 1
ATOM 811 O O . LEU A 1 100 ? 6.364 -1.870 1.703 1.00 96.06 100 LEU A O 1
ATOM 815 N N . THR A 1 101 ? 7.960 -0.378 2.200 1.00 97.50 101 THR A N 1
ATOM 816 C CA . THR A 1 101 ? 7.300 0.167 3.389 1.00 97.50 101 THR A CA 1
ATOM 817 C C . THR A 1 101 ? 6.824 1.576 3.082 1.00 97.50 101 THR A C 1
ATOM 819 O O . THR A 1 101 ? 7.630 2.424 2.713 1.00 97.50 101 THR A O 1
ATOM 822 N N . ILE A 1 102 ? 5.532 1.834 3.258 1.00 97.31 102 ILE A N 1
ATOM 823 C CA . ILE A 1 102 ? 4.877 3.128 3.066 1.00 97.31 102 ILE A CA 1
ATOM 824 C C . ILE A 1 102 ? 4.452 3.636 4.443 1.00 97.31 102 ILE A C 1
ATOM 826 O O . ILE A 1 102 ? 3.537 3.091 5.060 1.00 97.31 102 ILE A O 1
ATOM 830 N N . LEU A 1 103 ? 5.110 4.681 4.930 1.00 96.31 103 LEU A N 1
ATOM 831 C CA . LEU A 1 103 ? 4.705 5.406 6.128 1.00 96.31 103 LEU A CA 1
ATOM 832 C C . LEU A 1 103 ? 3.649 6.440 5.743 1.00 96.31 103 LEU A C 1
ATOM 834 O O . LEU A 1 103 ? 3.880 7.274 4.864 1.00 96.31 103 LEU A O 1
ATOM 838 N N . THR A 1 104 ? 2.491 6.368 6.393 1.00 94.25 104 THR A N 1
ATOM 839 C CA . THR A 1 104 ? 1.332 7.202 6.068 1.00 94.25 104 THR A CA 1
ATOM 840 C C . THR A 1 104 ? 1.157 8.341 7.077 1.00 94.25 104 THR A C 1
ATOM 842 O O . THR A 1 104 ? 1.417 8.145 8.266 1.00 94.25 104 THR A O 1
ATOM 845 N N . PRO A 1 105 ? 0.673 9.523 6.652 1.00 92.88 105 PRO A N 1
ATOM 846 C CA . PRO A 1 105 ? 0.321 10.592 7.580 1.00 92.88 105 PRO A CA 1
ATOM 847 C C . PRO A 1 105 ? -0.787 10.166 8.550 1.00 92.88 105 PRO A C 1
ATOM 849 O O . PRO A 1 105 ? -1.668 9.380 8.206 1.00 92.88 105 PRO A O 1
ATOM 852 N N . GLY A 1 106 ? -0.832 10.786 9.733 1.00 88.94 106 GLY A N 1
ATOM 853 C CA . GLY A 1 106 ? -1.861 10.489 10.740 1.00 88.94 106 GLY A CA 1
ATOM 854 C C . GLY A 1 106 ? -3.306 10.708 10.262 1.00 88.94 106 GLY A C 1
ATOM 855 O O . GLY A 1 106 ? -4.216 10.039 10.747 1.00 88.94 106 GLY A O 1
ATOM 856 N N . SER A 1 107 ? -3.533 11.583 9.275 1.00 90.88 107 SER A N 1
ATOM 857 C CA . SER A 1 107 ? -4.853 11.806 8.660 1.00 90.88 107 SER A CA 1
ATOM 858 C C . SER A 1 107 ? -5.382 10.602 7.866 1.00 90.88 107 SER A C 1
ATOM 860 O O . SER A 1 107 ? -6.579 10.545 7.584 1.00 90.88 107 SER A O 1
ATOM 862 N N . PHE A 1 108 ? -4.527 9.628 7.541 1.00 94.69 108 PHE A N 1
ATOM 863 C CA . PHE A 1 108 ? -4.878 8.437 6.764 1.00 94.69 108 PHE A CA 1
ATOM 864 C C . PHE A 1 108 ? -5.360 7.271 7.629 1.00 94.69 108 PHE A C 1
ATOM 866 O O . PHE A 1 108 ? -5.938 6.324 7.105 1.00 94.69 108 PHE A O 1
ATOM 873 N N . LEU A 1 109 ? -5.201 7.374 8.952 1.00 93.00 109 LEU A N 1
ATOM 874 C CA . LEU A 1 109 ? -5.636 6.396 9.958 1.00 93.00 109 LEU A CA 1
ATOM 875 C C . LEU A 1 109 ? -4.967 5.011 9.880 1.00 93.00 109 LEU A C 1
ATOM 877 O O . LEU A 1 109 ? -5.239 4.169 10.734 1.00 93.00 109 LEU A O 1
ATOM 881 N N . SER A 1 110 ? -4.061 4.791 8.929 1.00 93.88 110 SER A N 1
ATOM 882 C CA . SER A 1 110 ? -3.069 3.719 8.959 1.00 93.88 110 SER A CA 1
ATOM 883 C C . SER A 1 110 ? -1.770 4.206 9.601 1.00 93.88 110 SER A C 1
ATOM 885 O O . SER A 1 110 ? -1.409 5.377 9.479 1.00 93.88 110 SER A O 1
ATOM 887 N N . ASP A 1 111 ? -1.056 3.311 10.284 1.00 93.31 111 ASP A N 1
ATOM 888 C CA . ASP A 1 111 ? 0.295 3.603 10.775 1.00 93.31 111 ASP A CA 1
ATOM 889 C C . ASP A 1 111 ? 1.309 3.487 9.626 1.00 93.31 111 ASP A C 1
ATOM 891 O O . ASP A 1 111 ? 2.115 4.385 9.391 1.00 93.31 111 ASP A O 1
ATOM 895 N N . TYR A 1 112 ? 1.274 2.353 8.923 1.00 96.81 112 TYR A N 1
ATOM 896 C CA . TYR A 1 112 ? 2.095 2.076 7.751 1.00 96.81 112 TYR A CA 1
ATOM 897 C C . TYR A 1 112 ? 1.524 0.902 6.954 1.00 96.81 112 TYR A C 1
ATOM 899 O O . TYR A 1 112 ? 0.694 0.128 7.444 1.00 96.81 112 TYR A O 1
ATOM 907 N N . ILE A 1 113 ? 2.006 0.769 5.724 1.00 98.25 113 ILE A N 1
ATOM 908 C CA . ILE A 1 113 ? 1.656 -0.299 4.792 1.00 98.25 113 ILE A CA 1
ATOM 909 C C . ILE A 1 113 ? 2.945 -0.960 4.312 1.00 98.25 113 ILE A C 1
ATOM 911 O O . ILE A 1 113 ? 3.935 -0.275 4.067 1.00 98.25 113 ILE A O 1
ATOM 915 N N . VAL A 1 114 ? 2.942 -2.282 4.182 1.00 97.81 114 VAL A N 1
ATOM 916 C CA . VAL A 1 114 ? 4.033 -3.055 3.588 1.00 97.81 114 VAL A CA 1
ATOM 917 C C . VAL A 1 114 ? 3.508 -3.777 2.358 1.00 97.81 114 VAL A C 1
ATOM 919 O O . VAL A 1 114 ? 2.559 -4.548 2.456 1.00 97.81 114 VAL A O 1
ATOM 922 N N . VAL A 1 115 ? 4.130 -3.532 1.210 1.00 96.94 115 VAL A N 1
ATOM 923 C CA . VAL A 1 115 ? 3.824 -4.202 -0.058 1.00 96.94 115 VAL A CA 1
ATOM 924 C C . VAL A 1 115 ? 4.898 -5.255 -0.308 1.00 96.94 115 VAL A C 1
ATOM 926 O O . VAL A 1 115 ? 6.024 -4.917 -0.679 1.00 96.94 115 VAL A O 1
ATOM 929 N N . GLY A 1 116 ? 4.560 -6.517 -0.052 1.00 95.19 116 GLY A N 1
ATOM 930 C CA . GLY A 1 116 ? 5.390 -7.682 -0.349 1.00 95.19 116 GLY A CA 1
ATOM 931 C C . GLY A 1 116 ? 5.105 -8.252 -1.738 1.00 95.19 116 GLY A C 1
ATOM 932 O O . GLY A 1 116 ? 4.375 -7.658 -2.529 1.00 95.19 116 GLY A O 1
ATOM 933 N N . GLU A 1 117 ? 5.707 -9.400 -2.045 1.00 93.12 117 GLU A N 1
ATOM 934 C CA . GLU A 1 117 ? 5.612 -10.016 -3.372 1.00 93.12 117 GLU A CA 1
ATOM 935 C C . GLU A 1 117 ? 4.184 -10.444 -3.731 1.00 93.12 117 GLU A C 1
ATOM 937 O O . GLU A 1 117 ? 3.721 -10.131 -4.825 1.00 93.12 117 GLU A O 1
ATOM 942 N N . ASP A 1 118 ? 3.493 -11.124 -2.821 1.00 95.25 118 ASP A N 1
ATOM 943 C CA . ASP A 1 118 ? 2.160 -11.721 -2.993 1.00 95.25 118 ASP A CA 1
ATOM 944 C C . ASP A 1 118 ? 1.185 -11.348 -1.857 1.00 95.25 118 ASP A C 1
ATOM 946 O O . ASP A 1 118 ? 0.049 -11.829 -1.786 1.00 95.25 118 ASP A O 1
ATOM 950 N N . MET A 1 119 ? 1.624 -10.470 -0.956 1.00 96.69 119 MET A N 1
ATOM 951 C CA . MET A 1 119 ? 0.833 -10.011 0.172 1.00 96.69 119 MET A CA 1
ATOM 952 C C . MET A 1 119 ? 1.098 -8.543 0.481 1.00 96.69 119 MET A C 1
ATOM 954 O O . MET A 1 119 ? 2.241 -8.092 0.563 1.00 96.69 119 MET A O 1
ATOM 958 N N . THR A 1 120 ? 0.018 -7.819 0.749 1.00 97.88 120 THR A N 1
ATOM 959 C CA . THR A 1 120 ? 0.054 -6.459 1.274 1.00 97.88 120 THR A CA 1
ATOM 960 C C . THR A 1 120 ? -0.445 -6.456 2.708 1.00 97.88 120 THR A C 1
ATOM 962 O O . THR A 1 120 ? -1.522 -6.969 3.013 1.00 97.88 120 THR A O 1
ATOM 965 N N . TYR A 1 121 ? 0.349 -5.874 3.596 1.00 98.00 121 TYR A N 1
ATOM 966 C CA . TYR A 1 121 ? 0.059 -5.731 5.013 1.00 98.00 121 TYR A CA 1
ATOM 967 C C . TYR A 1 121 ? -0.227 -4.270 5.344 1.00 98.00 121 TYR A C 1
ATOM 969 O O . TYR A 1 121 ? 0.531 -3.384 4.962 1.00 98.00 121 TYR A O 1
ATOM 977 N N . ILE A 1 122 ? -1.289 -4.010 6.097 1.00 97.88 122 ILE A N 1
ATOM 978 C CA . ILE A 1 122 ? -1.649 -2.677 6.578 1.00 97.88 122 ILE A CA 1
ATOM 979 C C . ILE A 1 122 ? -1.748 -2.740 8.096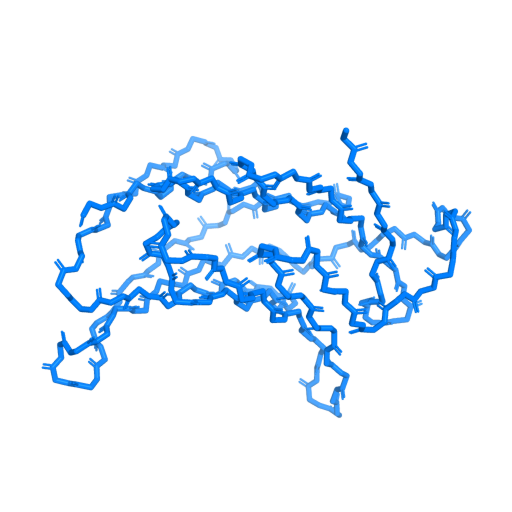 1.00 97.88 122 ILE A C 1
ATOM 981 O O . ILE A 1 122 ? -2.536 -3.516 8.646 1.00 97.88 122 ILE A O 1
ATOM 985 N N . GLN A 1 123 ? -0.979 -1.893 8.777 1.00 97.50 123 GLN A N 1
ATOM 986 C CA . GLN A 1 123 ? -1.112 -1.718 10.214 1.00 97.50 123 GLN A CA 1
ATOM 987 C C . GLN A 1 123 ? -2.036 -0.546 10.522 1.00 97.50 123 GLN A C 1
ATOM 989 O O . GLN A 1 123 ? -1.795 0.583 10.093 1.00 97.50 123 GLN A O 1
ATOM 994 N N . LEU A 1 124 ? -3.052 -0.806 11.336 1.00 96.69 124 LEU A N 1
ATOM 995 C CA . LEU A 1 124 ? -3.966 0.196 11.865 1.00 96.69 124 LEU A CA 1
ATOM 996 C C . LEU A 1 124 ? -3.801 0.319 13.391 1.00 96.69 124 LEU A C 1
ATOM 998 O O . LEU A 1 124 ? -3.500 -0.672 14.076 1.00 96.69 124 LEU A O 1
ATOM 1002 N N . PRO A 1 125 ? -4.066 1.498 13.974 1.00 94.19 125 PRO A N 1
ATOM 1003 C CA . PRO A 1 125 ? -4.277 1.628 15.408 1.00 94.19 125 PRO A CA 1
ATOM 1004 C C . PRO A 1 125 ? -5.442 0.746 15.878 1.00 94.19 125 PRO A C 1
ATOM 1006 O O . PRO A 1 125 ? -6.458 0.618 15.204 1.00 94.19 125 PRO A O 1
ATOM 1009 N N . GLY A 1 126 ? -5.323 0.159 17.069 1.00 90.56 126 GLY A N 1
ATOM 1010 C CA . GLY A 1 126 ? -6.301 -0.808 17.576 1.00 90.56 126 GLY A CA 1
ATOM 1011 C C . GLY A 1 126 ? -7.711 -0.261 17.809 1.00 90.56 126 GLY A C 1
ATOM 1012 O O . GLY A 1 126 ? -8.680 -1.000 17.678 1.00 90.56 126 GLY A O 1
ATOM 1013 N N . GLY A 1 127 ? -7.827 1.036 18.107 1.00 90.69 127 GLY A N 1
ATOM 1014 C CA . GLY A 1 127 ? -9.112 1.716 18.293 1.00 90.69 127 GLY A CA 1
ATOM 1015 C C . GLY A 1 127 ? -9.840 2.074 16.995 1.00 90.69 127 GLY A C 1
ATOM 1016 O O . GLY A 1 127 ? -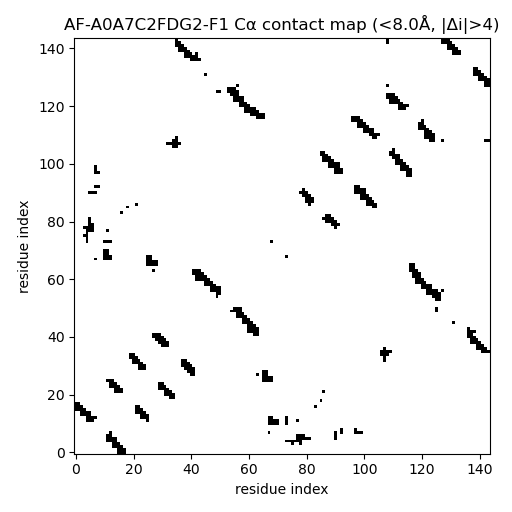10.856 2.753 17.069 1.00 90.69 127 GLY A O 1
ATOM 1017 N N . ARG A 1 128 ? -9.308 1.685 15.829 1.00 92.19 128 ARG A N 1
ATOM 1018 C CA . ARG A 1 128 ? -9.944 1.908 14.526 1.00 92.19 128 ARG A CA 1
ATOM 1019 C C . ARG A 1 128 ? -10.718 0.691 14.090 1.00 92.19 128 ARG A C 1
ATOM 1021 O O . ARG A 1 128 ? -10.222 -0.422 14.246 1.00 92.19 128 ARG A O 1
ATOM 1028 N N . ASP A 1 129 ? -11.874 0.887 13.485 1.00 92.75 129 ASP A N 1
ATOM 1029 C CA . ASP A 1 129 ? -12.588 -0.178 12.790 1.00 92.75 129 ASP A CA 1
ATOM 1030 C C . ASP A 1 129 ? -12.251 -0.177 11.302 1.00 92.75 129 ASP A C 1
ATOM 1032 O O . ASP A 1 129 ? -11.847 0.838 10.737 1.00 92.75 129 ASP A O 1
ATOM 1036 N N . ALA A 1 130 ? -12.344 -1.353 10.685 1.00 95.12 130 ALA A N 1
ATOM 1037 C CA . ALA A 1 130 ? -12.046 -1.548 9.276 1.00 95.12 130 ALA A CA 1
ATOM 1038 C C . ALA A 1 130 ? -13.161 -2.376 8.641 1.00 95.12 130 ALA A C 1
ATOM 1040 O O . ALA A 1 130 ? -13.465 -3.473 9.112 1.00 95.12 130 ALA A O 1
ATOM 1041 N N . TYR A 1 131 ? -13.754 -1.840 7.580 1.00 96.81 131 TYR A N 1
ATOM 1042 C CA . TYR A 1 131 ? -14.779 -2.505 6.785 1.00 96.81 131 TYR A CA 1
ATOM 1043 C C . TYR A 1 131 ? -14.211 -2.842 5.416 1.00 96.81 131 TYR A C 1
ATOM 1045 O O . TYR A 1 131 ? -13.454 -2.058 4.845 1.00 96.81 131 TYR A O 1
ATOM 1053 N N . PHE A 1 132 ? -14.582 -4.008 4.898 1.00 96.25 132 PHE A N 1
ATOM 1054 C CA . PHE A 1 132 ? -13.995 -4.574 3.693 1.00 96.25 132 PHE A CA 1
ATOM 1055 C C . PHE A 1 132 ? -15.066 -4.748 2.627 1.00 96.25 132 PHE A C 1
ATOM 1057 O O . PHE A 1 132 ? -16.083 -5.398 2.866 1.00 96.25 132 PHE A O 1
ATOM 1064 N N . GLU A 1 133 ? -14.810 -4.210 1.445 1.00 96.12 133 GLU A N 1
ATOM 1065 C CA . GLU A 1 133 ? -15.606 -4.447 0.250 1.00 96.12 133 GLU A CA 1
ATOM 1066 C C . GLU A 1 13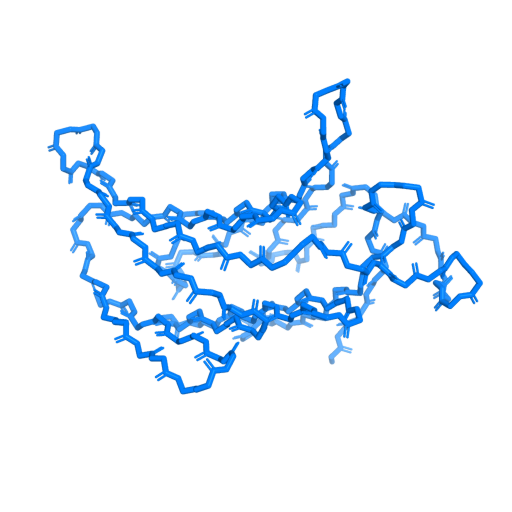3 ? -14.718 -5.094 -0.812 1.00 96.12 133 GLU A C 1
ATOM 1068 O O . GLU A 1 133 ? -13.578 -4.673 -1.015 1.00 96.12 133 GLU A O 1
ATOM 1073 N N . ARG A 1 134 ? -15.232 -6.122 -1.496 1.00 94.12 134 ARG A N 1
ATOM 1074 C CA . ARG A 1 134 ? -14.558 -6.726 -2.647 1.00 94.12 134 ARG A CA 1
ATOM 1075 C C . ARG A 1 134 ? -15.490 -6.767 -3.846 1.00 94.12 134 ARG A C 1
ATOM 1077 O O . ARG A 1 134 ? -16.537 -7.410 -3.795 1.00 94.12 134 ARG A O 1
ATOM 1084 N N . LEU A 1 135 ? -15.056 -6.157 -4.942 1.00 93.75 135 LEU A N 1
ATOM 1085 C CA . LEU A 1 135 ? -15.721 -6.182 -6.239 1.00 93.75 135 LEU A CA 1
ATOM 1086 C C . LEU A 1 135 ? -14.737 -6.733 -7.272 1.00 93.75 135 LEU A C 1
ATOM 1088 O O . LEU A 1 135 ? -13.784 -6.059 -7.648 1.00 93.75 135 LEU A O 1
ATOM 1092 N N . ALA A 1 136 ? -14.961 -7.971 -7.718 1.00 92.12 136 ALA A N 1
ATOM 1093 C CA . ALA A 1 136 ? -14.023 -8.705 -8.573 1.00 92.12 136 ALA A CA 1
ATOM 1094 C C . ALA A 1 136 ? -12.596 -8.748 -7.975 1.00 92.12 136 ALA A C 1
ATOM 1096 O O . ALA A 1 136 ? -12.414 -9.344 -6.913 1.00 92.12 136 ALA A O 1
ATOM 1097 N N . ASP A 1 137 ?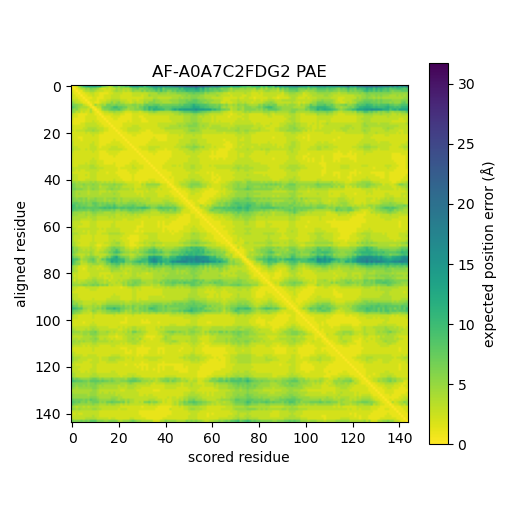 -11.612 -8.147 -8.650 1.00 93.00 137 ASP A N 1
ATOM 1098 C CA . ASP A 1 137 ? -10.203 -8.054 -8.247 1.00 93.00 137 ASP A CA 1
ATOM 1099 C C . ASP A 1 137 ? -9.867 -6.759 -7.485 1.00 93.00 137 ASP A C 1
ATOM 1101 O O . ASP A 1 137 ? -8.698 -6.510 -7.183 1.00 93.00 137 ASP A O 1
ATOM 1105 N N . LEU A 1 138 ? -10.864 -5.925 -7.179 1.00 96.69 138 LEU A N 1
ATOM 1106 C CA . LEU A 1 138 ? -10.711 -4.707 -6.393 1.00 96.69 138 LEU A CA 1
ATOM 1107 C C . LEU A 1 138 ? -11.163 -4.944 -4.952 1.00 96.69 138 LEU A C 1
ATOM 1109 O O . LEU A 1 138 ? -12.298 -5.353 -4.703 1.00 96.69 138 LEU A O 1
ATOM 1113 N N . CYS A 1 139 ? -10.286 -4.631 -4.005 1.00 96.31 139 CYS A N 1
ATOM 1114 C CA . CYS A 1 139 ? -10.587 -4.596 -2.581 1.00 96.31 139 CYS A CA 1
ATOM 1115 C C . CYS A 1 139 ? -10.516 -3.167 -2.065 1.00 96.31 139 CYS A C 1
ATOM 1117 O O . CYS A 1 139 ? -9.513 -2.493 -2.284 1.00 96.31 139 CYS A O 1
ATOM 1119 N N . THR A 1 140 ? -11.542 -2.738 -1.341 1.00 97.69 140 THR A N 1
ATOM 1120 C CA . THR A 1 140 ? -11.599 -1.430 -0.689 1.00 97.69 140 THR A CA 1
ATOM 1121 C C . THR A 1 140 ? -11.729 -1.628 0.814 1.00 97.69 140 THR A C 1
ATOM 1123 O O . THR A 1 140 ? -12.568 -2.393 1.291 1.00 97.69 140 THR A O 1
ATOM 1126 N N . ILE A 1 141 ? -10.883 -0.936 1.566 1.00 97.69 141 ILE A N 1
ATOM 1127 C CA . ILE A 1 141 ? -10.854 -0.939 3.024 1.00 97.69 141 ILE A CA 1
ATOM 1128 C C . ILE A 1 141 ? -11.256 0.446 3.498 1.00 97.69 141 ILE A C 1
ATOM 1130 O O . ILE A 1 141 ? -10.566 1.421 3.205 1.00 97.69 141 ILE A O 1
ATOM 1134 N N . TYR A 1 142 ? -12.333 0.521 4.269 1.00 97.62 142 TYR A N 1
ATOM 1135 C CA . TYR A 1 142 ? -12.796 1.747 4.910 1.00 97.62 142 TYR A CA 1
ATOM 1136 C C . TYR A 1 142 ? -12.368 1.748 6.376 1.00 97.62 142 TYR A C 1
ATOM 1138 O O . TYR A 1 142 ? -12.747 0.845 7.120 1.00 97.62 142 TYR A O 1
ATOM 1146 N N . ILE A 1 143 ? -11.591 2.749 6.791 1.00 96.38 143 ILE A N 1
ATOM 1147 C CA . ILE A 1 143 ? -11.032 2.873 8.144 1.00 96.38 143 ILE A CA 1
ATOM 1148 C C . ILE A 1 143 ? -11.803 3.949 8.919 1.00 96.38 143 ILE A C 1
ATOM 11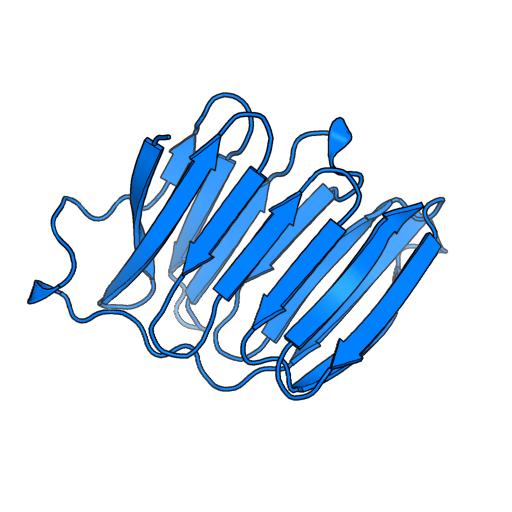50 O O . ILE A 1 143 ? -11.911 5.089 8.460 1.00 96.38 143 ILE A O 1
ATOM 1154 N N . VAL A 1 144 ? -12.309 3.606 10.106 1.00 93.00 144 VAL A N 1
ATOM 1155 C CA . VAL A 1 144 ? -13.142 4.476 10.961 1.00 93.00 144 VAL A CA 1
ATOM 1156 C C . VAL A 1 144 ? -12.476 4.685 12.318 1.00 93.00 144 VAL A C 1
ATOM 1158 O O . VAL A 1 144 ? -12.097 3.680 12.951 1.00 93.00 144 VAL A O 1
#